Protein AF-A0A218NLV5-F1 (afdb_monomer)

Secondary structure (DSSP, 8-state):
------------------GGGS-HHHHHHHHHHTTS-BS-HHHHHHHHHHHH---HHHHHHHHHHHHHTTSEE-PPTTS----BEE-HHHHHHHHHTTTTHHHHHHHHHHHHHHHHTT---

Organism: NCBI:txid1920749

Foldseek 3Di:
DDDDDDDDDPPPPPVQPALVNDDLVLSLLLLVLVVDWFQALVVVLVVCCVQQVDDSVVSVVSLVVCVVVVQWDADDVPGDGDTIHGDPSSVSSNVNCVVCNVVSSCVRNVVVVVVVVPPPD

pLDDT: mean 80.63, std 17.23, range [40.34, 95.25]

Structur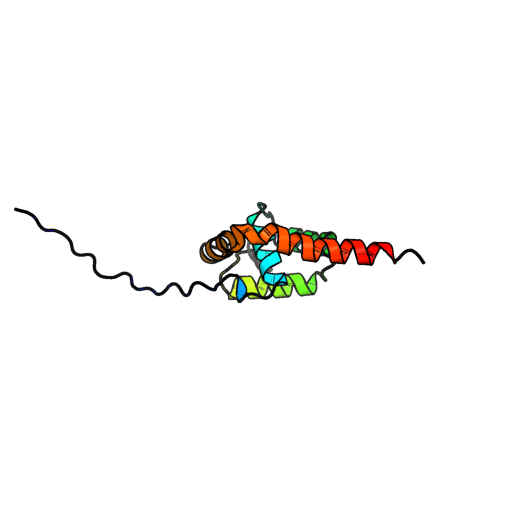e (mmCIF, N/CA/C/O backbone):
data_AF-A0A218NLV5-F1
#
_entry.id   AF-A0A218NLV5-F1
#
loop_
_atom_site.group_PDB
_atom_site.id
_atom_site.type_symbol
_atom_site.label_atom_id
_atom_site.label_alt_id
_atom_site.label_comp_id
_atom_site.label_asym_id
_atom_site.label_entity_id
_atom_site.label_seq_id
_atom_site.pdbx_PDB_ins_code
_atom_site.Cartn_x
_atom_site.Cartn_y
_atom_site.Cartn_z
_atom_site.occupancy
_atom_site.B_iso_or_equiv
_atom_site.auth_seq_id
_atom_site.auth_comp_id
_atom_site.auth_asym_id
_atom_site.auth_atom_id
_atom_site.pdbx_PDB_model_num
ATOM 1 N N . MET A 1 1 ? -52.202 -15.551 -14.226 1.00 40.34 1 MET A N 1
ATOM 2 C CA . MET A 1 1 ? -50.907 -15.944 -14.829 1.00 40.34 1 MET A CA 1
ATOM 3 C C . MET A 1 1 ? -49.945 -14.760 -14.723 1.00 40.34 1 MET A C 1
ATOM 5 O O . MET A 1 1 ? -50.304 -13.689 -15.176 1.00 40.34 1 MET A O 1
ATOM 9 N N . ARG A 1 2 ? -48.807 -14.970 -14.041 1.00 46.50 2 ARG A N 1
ATOM 10 C CA . ARG A 1 2 ? -47.539 -14.200 -13.949 1.00 46.50 2 ARG A CA 1
ATOM 11 C C . ARG A 1 2 ? -47.449 -12.745 -14.463 1.00 46.50 2 ARG A C 1
ATOM 13 O O . ARG A 1 2 ? -47.582 -12.518 -15.659 1.00 46.50 2 ARG A O 1
ATOM 20 N N . ARG A 1 3 ? -46.978 -11.855 -13.570 1.00 42.06 3 ARG A N 1
ATOM 21 C CA . ARG A 1 3 ? -45.678 -11.110 -13.577 1.00 42.06 3 ARG A CA 1
ATOM 22 C C . ARG A 1 3 ? -45.694 -10.151 -12.356 1.00 42.06 3 ARG A C 1
ATOM 24 O O . ARG A 1 3 ? -46.531 -9.266 -12.336 1.00 42.06 3 ARG A O 1
ATOM 31 N N . MET A 1 4 ? -45.010 -10.354 -11.214 1.00 50.03 4 MET A N 1
ATOM 32 C CA . MET A 1 4 ? -43.551 -10.258 -10.946 1.00 50.03 4 MET A CA 1
ATOM 33 C C . MET A 1 4 ? -42.777 -9.655 -12.129 1.00 50.03 4 MET A C 1
ATOM 35 O O . MET A 1 4 ? -42.821 -10.216 -13.215 1.00 50.03 4 MET A O 1
ATOM 39 N N . VAL A 1 5 ? -42.094 -8.513 -12.015 1.00 44.19 5 VAL A N 1
ATOM 40 C CA . VAL A 1 5 ? -41.059 -8.191 -11.022 1.00 44.19 5 VAL A CA 1
ATOM 41 C C . VAL A 1 5 ? -40.999 -6.667 -10.819 1.00 44.19 5 VAL A C 1
ATOM 43 O O . VAL A 1 5 ? -40.980 -5.920 -11.793 1.00 44.19 5 VAL A O 1
ATOM 46 N N . SER A 1 6 ? -40.948 -6.223 -9.563 1.00 54.84 6 SER A N 1
ATOM 47 C CA . SER A 1 6 ? -40.449 -4.900 -9.175 1.00 54.84 6 SER A CA 1
ATOM 48 C C . SER A 1 6 ? -38.935 -5.017 -9.017 1.00 54.84 6 SER A C 1
ATOM 50 O O . SER A 1 6 ? -38.488 -5.802 -8.181 1.00 54.84 6 SER A O 1
ATOM 52 N N . SER A 1 7 ? -38.155 -4.329 -9.851 1.00 50.53 7 SER A N 1
ATOM 53 C CA . SER A 1 7 ? -36.706 -4.121 -9.682 1.00 50.53 7 SER A CA 1
ATOM 54 C C . SER A 1 7 ? -36.238 -3.041 -10.665 1.00 50.53 7 SER A C 1
ATOM 56 O O . SER A 1 7 ? -35.702 -3.334 -11.726 1.00 50.53 7 SER A O 1
ATOM 58 N N . LEU A 1 8 ? -36.512 -1.791 -10.307 1.00 48.00 8 LEU A N 1
ATOM 59 C CA . LEU A 1 8 ? -36.014 -0.543 -10.894 1.00 48.00 8 LEU A CA 1
ATOM 60 C C . LEU A 1 8 ? -35.633 0.312 -9.669 1.00 48.00 8 LEU A C 1
ATOM 62 O O . LEU A 1 8 ? -36.464 0.440 -8.776 1.00 48.00 8 LEU A O 1
ATOM 66 N N . GLU A 1 9 ? -34.453 0.878 -9.453 1.00 47.06 9 GLU A N 1
ATOM 67 C CA . GLU A 1 9 ? -33.160 0.880 -10.130 1.00 47.06 9 GLU A CA 1
ATOM 68 C C . GLU A 1 9 ? -32.121 1.106 -9.023 1.00 47.06 9 GLU A C 1
ATOM 70 O O . GLU A 1 9 ? -32.295 1.981 -8.173 1.00 47.06 9 GLU A O 1
ATOM 75 N N . PHE A 1 10 ? -31.050 0.314 -8.994 1.00 43.41 10 PHE A N 1
ATOM 76 C CA . PHE A 1 10 ? -29.890 0.591 -8.143 1.00 43.41 10 PHE A CA 1
ATOM 77 C C . PHE A 1 10 ? -28.856 1.380 -8.955 1.00 43.41 10 PHE A C 1
ATOM 79 O O . PHE A 1 10 ? -27.722 0.943 -9.122 1.00 43.41 10 PHE A O 1
ATOM 86 N N . ASP A 1 11 ? -29.235 2.565 -9.436 1.00 43.47 11 ASP A N 1
ATOM 87 C CA . ASP A 1 11 ? -28.279 3.551 -9.948 1.00 43.47 11 ASP A CA 1
ATOM 88 C C . ASP A 1 11 ? -27.655 4.308 -8.772 1.00 43.47 11 ASP A C 1
ATOM 90 O O . ASP A 1 11 ? -27.923 5.475 -8.491 1.00 43.47 11 ASP A O 1
ATOM 94 N N . LYS A 1 12 ? -26.791 3.607 -8.036 1.00 47.91 12 LYS A N 1
ATOM 95 C CA . LYS A 1 12 ? -25.672 4.284 -7.390 1.00 47.91 12 LYS A CA 1
ATOM 96 C C . LYS A 1 12 ? -24.522 4.177 -8.366 1.00 47.91 12 LYS A C 1
ATOM 98 O O . LYS A 1 12 ? -23.899 3.121 -8.449 1.00 47.91 12 LYS A O 1
ATOM 103 N N . GLU A 1 13 ? -24.243 5.270 -9.072 1.00 43.28 13 GLU A N 1
ATOM 104 C CA . GLU A 1 13 ? -22.940 5.506 -9.686 1.00 43.28 13 GLU A CA 1
ATOM 105 C C . GLU A 1 13 ? -21.868 5.246 -8.623 1.00 43.28 13 GLU A C 1
ATOM 107 O O . GLU A 1 13 ? -21.525 6.096 -7.797 1.00 43.28 13 GLU A O 1
ATOM 112 N N . VAL A 1 14 ? -21.343 4.023 -8.607 1.00 50.78 14 VAL A N 1
ATOM 113 C CA . VAL A 1 14 ? -20.075 3.736 -7.966 1.00 50.78 14 VAL A CA 1
ATOM 114 C C . VAL A 1 14 ? -19.091 4.519 -8.809 1.00 50.78 14 VAL A C 1
ATOM 116 O O . VAL A 1 14 ? -18.758 4.106 -9.914 1.00 50.78 14 VAL A O 1
ATOM 119 N N . LEU A 1 15 ? -18.686 5.694 -8.329 1.00 49.34 15 LEU A N 1
ATOM 120 C CA . LEU A 1 15 ? -17.569 6.443 -8.888 1.00 49.34 15 LEU A CA 1
ATOM 121 C C . LEU A 1 15 ? -16.344 5.526 -8.840 1.00 49.34 15 LEU A C 1
ATOM 123 O O . LEU A 1 15 ? -15.612 5.479 -7.846 1.00 49.34 15 LEU A O 1
ATOM 127 N N . VAL A 1 16 ? -16.162 4.748 -9.907 1.00 55.62 16 VAL A N 1
ATOM 128 C CA . VAL A 1 16 ? -15.012 3.881 -10.109 1.00 55.62 16 VAL A CA 1
ATOM 129 C C . VAL A 1 16 ? -13.838 4.826 -10.272 1.00 55.62 16 VAL A C 1
ATOM 131 O O . VAL A 1 16 ? -13.642 5.450 -11.317 1.00 55.62 16 VAL A O 1
ATOM 134 N N . VAL A 1 17 ? -13.077 4.995 -9.194 1.00 61.62 17 VAL A N 1
ATOM 135 C CA . VAL A 1 17 ? -11.783 5.664 -9.264 1.00 61.62 17 VAL A CA 1
ATOM 136 C C . VAL A 1 17 ? -10.948 4.823 -10.216 1.00 61.62 17 VAL A C 1
ATOM 138 O O . VAL A 1 17 ? -10.561 3.705 -9.885 1.00 61.62 17 VAL A O 1
ATOM 141 N N . GLN A 1 18 ? -10.741 5.333 -11.430 1.00 71.25 18 GLN A N 1
ATOM 142 C CA . GLN A 1 18 ? -9.951 4.621 -12.420 1.00 71.25 18 GLN A CA 1
ATOM 143 C C . GLN A 1 18 ? -8.518 4.452 -11.893 1.00 71.25 18 GLN A C 1
ATOM 145 O O . GLN A 1 18 ? -7.963 5.427 -11.371 1.00 71.25 18 GLN A O 1
ATOM 150 N N . PRO A 1 19 ? -7.906 3.263 -12.040 1.00 69.38 19 PRO A N 1
ATOM 151 C CA . PRO A 1 19 ? -6.568 2.980 -11.517 1.00 69.38 19 PRO A CA 1
ATOM 152 C C . PRO A 1 19 ? -5.515 4.015 -11.951 1.00 69.38 19 PRO A C 1
ATOM 154 O O . PRO A 1 19 ? -4.695 4.450 -11.144 1.00 69.38 19 PRO A O 1
ATOM 157 N N . SER A 1 20 ? -5.625 4.506 -13.189 1.00 69.62 20 SER A N 1
ATOM 158 C CA . SER A 1 20 ? -4.744 5.509 -13.805 1.00 69.62 20 SER A CA 1
ATOM 159 C C . SER A 1 20 ? -4.790 6.905 -13.171 1.00 69.62 20 SER A C 1
ATOM 161 O O . SER A 1 20 ? -3.908 7.718 -13.433 1.00 69.62 20 SER A O 1
ATOM 163 N N . LYS A 1 21 ? -5.795 7.213 -12.337 1.00 83.44 21 LYS A N 1
ATOM 164 C CA . LYS A 1 21 ? -5.921 8.521 -11.664 1.00 83.44 21 LYS A CA 1
ATOM 165 C C . LYS A 1 21 ? -5.180 8.598 -10.329 1.00 83.44 21 LYS A C 1
ATOM 167 O O . LYS A 1 21 ? -5.095 9.679 -9.746 1.00 83.44 21 LYS A O 1
ATOM 172 N N . LEU A 1 22 ? -4.682 7.477 -9.811 1.00 86.31 22 LEU A N 1
ATOM 173 C CA . LEU A 1 22 ? -3.867 7.473 -8.600 1.00 86.31 22 LEU A CA 1
ATOM 174 C C . LEU A 1 22 ? -2.408 7.810 -8.945 1.00 86.31 22 LEU A C 1
ATOM 176 O O . LEU A 1 22 ? -1.930 7.394 -9.998 1.00 86.31 22 LEU A O 1
ATOM 180 N N . PRO A 1 23 ? -1.669 8.524 -8.080 1.00 91.62 23 PRO A N 1
ATOM 181 C CA . PRO A 1 23 ? -0.220 8.651 -8.213 1.00 91.62 23 PRO A CA 1
ATOM 182 C C . PRO A 1 23 ? 0.450 7.275 -8.276 1.00 91.62 23 PRO A C 1
ATOM 184 O O . PRO A 1 23 ? 0.056 6.377 -7.539 1.00 91.62 23 PRO A O 1
ATOM 187 N N . GLU A 1 24 ? 1.492 7.110 -9.091 1.00 90.75 24 GLU A N 1
ATOM 188 C CA . GLU A 1 24 ? 2.128 5.798 -9.320 1.00 90.75 24 GLU A CA 1
ATOM 189 C C . GLU A 1 24 ? 2.573 5.095 -8.029 1.00 90.75 24 GLU A C 1
ATOM 191 O O . GLU A 1 24 ? 2.427 3.886 -7.896 1.00 90.75 24 GLU A O 1
ATOM 196 N N . LYS A 1 25 ? 3.051 5.857 -7.042 1.00 91.75 25 LYS A N 1
ATOM 197 C CA . LYS A 1 25 ? 3.430 5.328 -5.727 1.00 91.75 25 LYS A CA 1
ATOM 198 C C . LYS A 1 25 ? 2.228 4.798 -4.936 1.00 91.75 25 LYS A C 1
ATOM 200 O O . LYS A 1 25 ? 2.323 3.770 -4.283 1.00 91.75 25 LYS A O 1
ATOM 205 N N . GLU A 1 26 ? 1.073 5.457 -5.034 1.00 93.50 26 GLU A N 1
ATOM 206 C CA . GLU A 1 26 ? -0.175 4.955 -4.444 1.00 93.50 26 GLU A CA 1
ATOM 207 C C . GLU A 1 26 ? -0.683 3.707 -5.182 1.00 93.50 26 GLU A C 1
ATOM 209 O O . GLU A 1 26 ? -1.222 2.803 -4.546 1.00 93.50 26 GLU A O 1
ATOM 214 N N . GLN A 1 27 ? -0.496 3.641 -6.507 1.00 93.69 27 GLN A N 1
ATOM 215 C CA . GLN A 1 27 ? -0.808 2.442 -7.291 1.00 93.69 27 GLN A CA 1
ATOM 216 C C . GLN A 1 27 ? 0.050 1.261 -6.829 1.00 93.69 27 GLN A C 1
ATOM 218 O O . GLN A 1 27 ? -0.504 0.209 -6.518 1.00 93.69 27 GLN A O 1
ATOM 223 N N . LEU A 1 28 ? 1.370 1.456 -6.714 1.00 94.06 28 LEU A N 1
ATOM 224 C CA . LEU A 1 28 ? 2.302 0.455 -6.187 1.00 94.06 28 LEU A CA 1
ATOM 225 C C . LEU A 1 28 ? 1.854 -0.034 -4.806 1.00 94.06 28 LEU A C 1
ATOM 227 O O . LEU A 1 28 ? 1.705 -1.233 -4.608 1.00 94.06 28 LEU A O 1
ATOM 231 N N . THR A 1 29 ? 1.541 0.881 -3.885 1.00 94.50 29 THR A N 1
ATOM 232 C CA . THR A 1 29 ? 1.060 0.525 -2.544 1.00 94.50 29 THR A CA 1
ATOM 233 C C . THR A 1 29 ? -0.187 -0.365 -2.579 1.00 94.50 29 THR A C 1
ATOM 235 O O . THR A 1 29 ? -0.252 -1.352 -1.855 1.00 94.50 29 THR A O 1
ATOM 238 N N . ILE A 1 30 ? -1.180 -0.055 -3.421 1.00 94.69 30 ILE A N 1
ATOM 239 C CA . ILE A 1 30 ? -2.384 -0.894 -3.565 1.00 94.69 30 ILE A CA 1
ATOM 240 C C . ILE A 1 30 ? -2.041 -2.262 -4.159 1.00 94.69 30 ILE A C 1
ATOM 242 O O . ILE A 1 30 ? -2.640 -3.262 -3.764 1.00 94.69 30 ILE A O 1
ATOM 246 N N . ILE A 1 31 ? -1.119 -2.301 -5.123 1.00 94.12 31 ILE A N 1
ATOM 247 C CA . ILE A 1 31 ? -0.674 -3.541 -5.755 1.00 94.12 31 ILE A CA 1
ATOM 248 C C . ILE A 1 31 ? -0.026 -4.452 -4.715 1.00 94.12 31 ILE A C 1
ATOM 250 O O . ILE A 1 31 ? -0.457 -5.594 -4.603 1.00 94.12 31 ILE A O 1
ATOM 254 N N . GLU A 1 32 ? 0.912 -3.939 -3.920 1.00 94.19 32 GLU A N 1
ATOM 255 C CA . GLU A 1 32 ? 1.611 -4.718 -2.892 1.00 94.19 32 GLU A CA 1
ATOM 256 C C . GLU A 1 32 ? 0.661 -5.256 -1.816 1.00 94.19 32 GLU A C 1
ATOM 258 O O . GLU A 1 32 ? 0.680 -6.443 -1.509 1.00 94.19 32 GLU A O 1
ATOM 263 N N . ILE A 1 33 ? -0.268 -4.428 -1.319 1.00 94.25 33 ILE A N 1
ATOM 264 C CA . ILE A 1 33 ? -1.288 -4.884 -0.352 1.00 94.25 33 ILE A CA 1
ATOM 265 C C . ILE A 1 33 ? -2.212 -5.946 -0.964 1.00 94.25 33 ILE A C 1
ATOM 267 O O . ILE A 1 33 ? -2.769 -6.776 -0.257 1.00 94.25 33 ILE A O 1
ATOM 271 N N . GLY A 1 34 ? -2.433 -5.913 -2.277 1.00 91.81 34 GLY A N 1
ATOM 272 C CA . GLY A 1 34 ? -3.262 -6.902 -2.962 1.00 91.81 34 GLY A CA 1
ATOM 273 C C . GLY A 1 34 ? -2.533 -8.197 -3.329 1.00 91.81 34 GLY A C 1
ATOM 274 O O . GLY A 1 34 ? -3.182 -9.105 -3.859 1.00 91.81 34 GLY A O 1
ATOM 275 N N . LEU A 1 35 ? -1.214 -8.275 -3.139 1.00 89.88 35 LEU A N 1
ATOM 276 C CA . LEU A 1 35 ? -0.407 -9.461 -3.445 1.00 89.88 35 LEU A CA 1
ATOM 277 C C . LEU A 1 3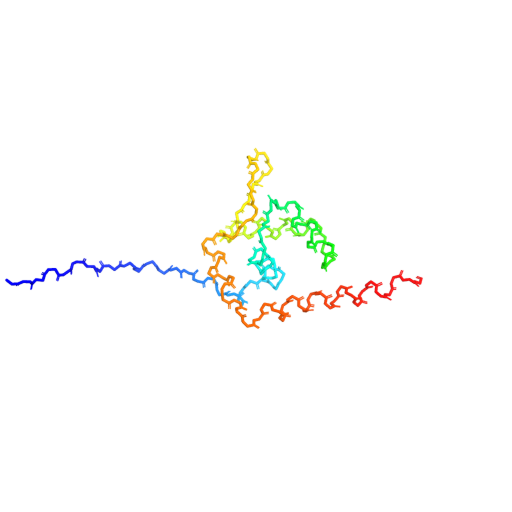5 ? -0.192 -10.361 -2.229 1.00 89.88 35 LEU A C 1
ATOM 279 O O . LEU A 1 35 ? -0.074 -11.570 -2.417 1.00 89.88 35 LEU A O 1
ATOM 283 N N . ASP A 1 36 ? -0.183 -9.794 -1.025 1.00 85.12 36 ASP A N 1
ATOM 284 C CA . ASP A 1 36 ? 0.113 -10.518 0.209 1.00 85.12 36 ASP A CA 1
ATOM 285 C C . ASP A 1 36 ? -0.875 -10.169 1.331 1.00 85.12 36 ASP A C 1
ATOM 287 O O . ASP A 1 36 ? -1.511 -9.111 1.312 1.00 85.12 36 ASP A O 1
ATOM 291 N N . ASP A 1 37 ? -1.007 -11.059 2.312 1.00 83.62 37 ASP A N 1
ATOM 292 C CA . ASP A 1 37 ? -1.744 -10.767 3.540 1.00 83.62 37 ASP A CA 1
ATOM 293 C C . ASP A 1 37 ? -0.814 -10.064 4.533 1.00 83.62 37 ASP A C 1
ATOM 295 O O . ASP A 1 37 ? 0.284 -10.531 4.831 1.00 83.62 37 ASP A O 1
ATOM 299 N N . ILE A 1 38 ? -1.234 -8.902 5.032 1.00 89.06 38 ILE A N 1
ATOM 300 C CA . ILE A 1 38 ? -0.354 -8.014 5.791 1.00 89.06 38 ILE A CA 1
ATOM 301 C C . ILE A 1 38 ? -0.832 -7.891 7.233 1.00 89.06 38 ILE A C 1
ATOM 303 O O . ILE A 1 38 ? -1.786 -7.171 7.549 1.00 89.06 38 ILE A O 1
ATOM 307 N N . ASP A 1 39 ? -0.045 -8.468 8.137 1.00 86.19 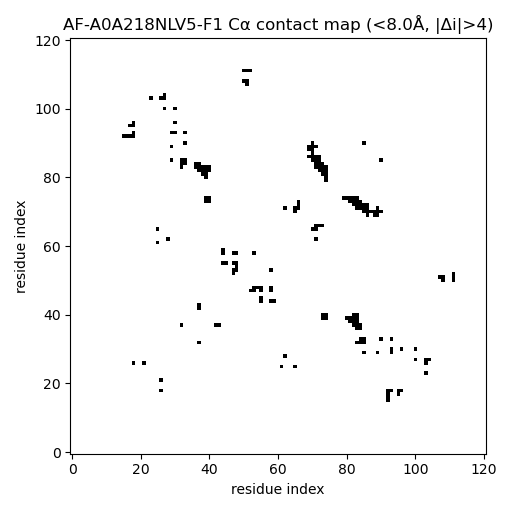39 ASP A N 1
ATOM 308 C CA . ASP A 1 39 ? -0.313 -8.476 9.577 1.00 86.19 39 ASP A CA 1
ATOM 309 C C . ASP A 1 39 ? -0.455 -7.075 10.191 1.00 86.19 39 ASP A C 1
ATOM 311 O O . ASP A 1 39 ? -1.242 -6.861 11.118 1.00 86.19 39 ASP A O 1
ATOM 315 N N . SER A 1 40 ? 0.313 -6.092 9.705 1.00 90.19 40 SER A N 1
ATOM 316 C CA . SER A 1 40 ? 0.274 -4.727 10.232 1.00 90.19 40 SER A CA 1
ATOM 317 C C . SER A 1 40 ? 0.709 -3.665 9.222 1.00 90.19 40 SER A C 1
ATOM 319 O O . SER A 1 40 ? 1.590 -3.875 8.393 1.00 90.19 40 SER A O 1
ATOM 321 N N . ALA A 1 41 ? 0.171 -2.452 9.358 1.00 92.12 41 ALA A N 1
ATOM 322 C CA . ALA A 1 41 ? 0.630 -1.320 8.552 1.00 92.12 41 ALA A CA 1
ATOM 323 C C . ALA A 1 41 ? 2.108 -0.968 8.810 1.00 92.12 41 ALA A C 1
ATOM 325 O O . ALA A 1 41 ? 2.806 -0.526 7.905 1.00 92.12 41 ALA A O 1
ATOM 326 N N . SER A 1 42 ? 2.607 -1.182 10.031 1.00 91.81 42 SER A N 1
ATOM 327 C CA . SER A 1 42 ? 4.009 -0.931 10.379 1.00 91.81 42 SER A CA 1
ATOM 328 C C . SER A 1 42 ? 4.986 -1.871 9.680 1.00 91.81 42 SER A C 1
ATOM 330 O O . SER A 1 42 ? 6.018 -1.402 9.203 1.00 91.81 42 SER A O 1
ATOM 332 N N . SER A 1 43 ? 4.676 -3.171 9.611 1.00 91.75 43 SER A N 1
ATOM 333 C CA . SER A 1 43 ? 5.520 -4.141 8.903 1.00 91.75 43 SER A CA 1
ATOM 334 C C . SER A 1 43 ? 5.549 -3.826 7.413 1.00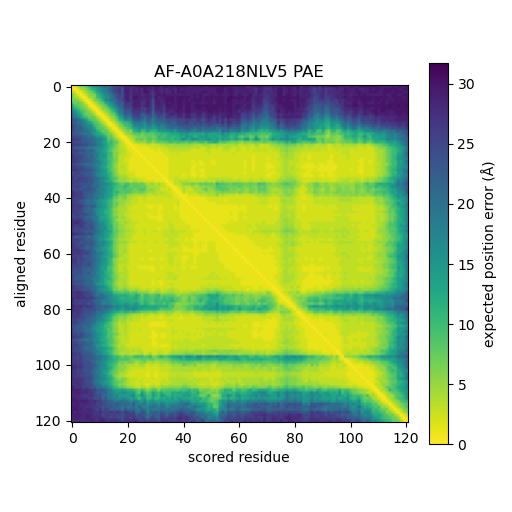 91.75 43 SER A C 1
ATOM 336 O O . SER A 1 43 ? 6.623 -3.758 6.826 1.00 91.75 43 SER A O 1
ATOM 338 N N . PHE A 1 44 ? 4.397 -3.489 6.836 1.00 94.56 44 PHE A N 1
ATOM 339 C CA . PHE A 1 44 ? 4.308 -3.076 5.440 1.00 94.56 44 PHE A CA 1
ATOM 340 C C . PHE A 1 44 ? 5.079 -1.792 5.114 1.00 94.56 44 PHE A C 1
ATOM 342 O O . PHE A 1 44 ? 5.755 -1.715 4.094 1.00 94.56 44 PHE A O 1
ATOM 349 N N . VAL A 1 45 ? 5.029 -0.781 5.985 1.00 94.50 45 VAL A N 1
ATOM 350 C CA . VAL A 1 45 ? 5.826 0.442 5.794 1.00 94.50 45 VAL A CA 1
ATOM 351 C C . VAL A 1 45 ? 7.325 0.144 5.830 1.00 94.50 45 VAL A C 1
ATOM 353 O O . VAL A 1 45 ? 8.073 0.741 5.059 1.00 94.50 45 VAL A O 1
ATOM 356 N N . SER A 1 46 ? 7.776 -0.756 6.709 1.00 93.69 46 SER A N 1
ATOM 357 C CA . SER A 1 46 ? 9.179 -1.189 6.714 1.00 93.69 46 SER A CA 1
ATOM 358 C C . SER A 1 46 ? 9.533 -1.929 5.428 1.00 93.69 46 SER A C 1
ATOM 360 O O . SER A 1 46 ? 10.509 -1.551 4.794 1.00 93.69 46 SER A O 1
ATOM 362 N N . TYR A 1 47 ? 8.687 -2.862 4.988 1.00 93.25 47 TYR A N 1
ATOM 363 C CA . TYR A 1 47 ? 8.848 -3.571 3.718 1.00 93.25 47 TYR A CA 1
ATOM 364 C C . TYR A 1 47 ? 9.006 -2.609 2.532 1.00 93.25 47 TYR A C 1
ATOM 366 O O . TYR A 1 47 ? 9.993 -2.689 1.810 1.00 93.25 47 TYR A O 1
ATOM 374 N N . LEU A 1 48 ? 8.099 -1.640 2.360 1.00 93.25 48 LEU A N 1
ATOM 375 C CA . LEU A 1 48 ? 8.200 -0.686 1.248 1.00 93.25 48 LEU A CA 1
ATOM 376 C C . LEU A 1 48 ? 9.444 0.203 1.343 1.00 93.25 48 LEU A C 1
ATOM 378 O O . LEU A 1 48 ? 10.003 0.604 0.325 1.00 93.25 48 LEU A O 1
ATOM 382 N N . SER A 1 49 ? 9.865 0.536 2.561 1.00 92.69 49 SER A N 1
ATOM 383 C CA . SER A 1 49 ? 11.079 1.316 2.787 1.00 92.69 49 SER A CA 1
ATOM 384 C C . SER A 1 49 ? 12.338 0.539 2.419 1.00 92.69 49 SER A C 1
ATOM 386 O O . SER A 1 49 ? 13.268 1.144 1.903 1.00 92.69 49 SER A O 1
ATOM 388 N N . GLU A 1 50 ? 12.372 -0.761 2.700 1.00 90.69 50 GLU A N 1
ATOM 389 C CA . GLU A 1 50 ? 13.522 -1.633 2.447 1.00 90.69 50 GLU A CA 1
ATOM 390 C C . GLU A 1 50 ? 13.582 -2.076 0.982 1.00 90.69 50 GLU A C 1
ATOM 392 O O . GLU A 1 50 ? 14.649 -2.060 0.383 1.00 90.69 50 GLU A O 1
ATOM 397 N N . MET A 1 51 ? 12.439 -2.409 0.379 1.00 88.88 51 MET A N 1
ATOM 398 C CA . MET A 1 51 ? 12.383 -2.908 -0.998 1.00 88.88 51 MET A CA 1
ATOM 399 C C . MET A 1 51 ? 12.461 -1.815 -2.062 1.00 88.88 51 MET A C 1
ATOM 401 O O . MET A 1 51 ? 12.929 -2.071 -3.168 1.00 88.88 51 MET A O 1
ATOM 405 N N . TYR A 1 52 ? 11.953 -0.619 -1.758 1.00 90.56 52 TYR A N 1
ATOM 406 C CA . TYR A 1 52 ? 11.810 0.464 -2.735 1.00 90.56 52 TYR A CA 1
ATOM 407 C C . TYR A 1 52 ? 12.512 1.762 -2.316 1.00 90.56 52 TYR A C 1
ATOM 409 O O . TYR A 1 52 ? 12.347 2.784 -2.983 1.00 90.56 52 TYR A O 1
ATOM 417 N N . GLY A 1 53 ? 13.239 1.766 -1.194 1.00 90.06 53 GLY A N 1
ATOM 418 C CA . GLY A 1 53 ? 13.981 2.937 -0.709 1.00 90.06 53 GLY A CA 1
ATOM 419 C C . GLY A 1 53 ? 13.113 4.099 -0.220 1.00 90.06 53 GLY A C 1
ATOM 420 O O . GLY A 1 53 ? 13.604 5.210 -0.011 1.00 90.06 53 GLY A O 1
ATOM 421 N N . PHE A 1 54 ? 11.803 3.904 -0.048 1.00 92.38 54 PHE A N 1
ATOM 422 C CA . PHE A 1 54 ? 10.928 5.012 0.316 1.00 92.38 54 PHE A CA 1
ATOM 423 C C . PHE A 1 54 ? 11.066 5.414 1.787 1.00 92.38 54 PHE A C 1
ATOM 425 O O . PHE A 1 54 ? 10.987 4.564 2.673 1.00 92.38 54 PHE A O 1
ATOM 432 N N . PRO A 1 55 ? 11.115 6.720 2.107 1.00 94.44 55 PRO A N 1
ATOM 433 C CA . PRO A 1 55 ? 11.083 7.160 3.495 1.00 94.44 55 PRO A CA 1
ATOM 434 C C . PRO A 1 55 ? 9.808 6.685 4.207 1.00 94.44 55 PRO A C 1
ATOM 436 O O . PRO A 1 55 ? 8.691 6.964 3.754 1.00 94.44 55 PRO A O 1
ATOM 439 N N . LYS A 1 56 ? 9.955 6.043 5.375 1.00 94.25 56 LYS A N 1
ATOM 440 C CA . LYS A 1 56 ? 8.824 5.515 6.169 1.00 94.25 56 LYS A CA 1
ATOM 441 C C . LYS A 1 56 ? 7.743 6.564 6.449 1.00 94.25 56 LYS A C 1
ATOM 443 O O . LYS A 1 56 ? 6.554 6.262 6.407 1.00 94.25 56 LYS A O 1
ATOM 448 N N . SER A 1 57 ? 8.134 7.814 6.705 1.00 94.69 57 SER A N 1
ATOM 449 C CA . SER A 1 57 ? 7.202 8.933 6.914 1.00 94.69 57 SER A CA 1
ATOM 450 C C . SER A 1 57 ? 6.332 9.218 5.684 1.00 94.69 57 SER A C 1
ATOM 452 O O . SER A 1 57 ? 5.139 9.486 5.827 1.00 94.69 57 SER A O 1
ATOM 454 N N . SER A 1 58 ? 6.903 9.101 4.483 1.00 93.50 58 SER A N 1
ATOM 455 C CA . SER A 1 58 ? 6.185 9.242 3.215 1.00 93.50 58 SER A CA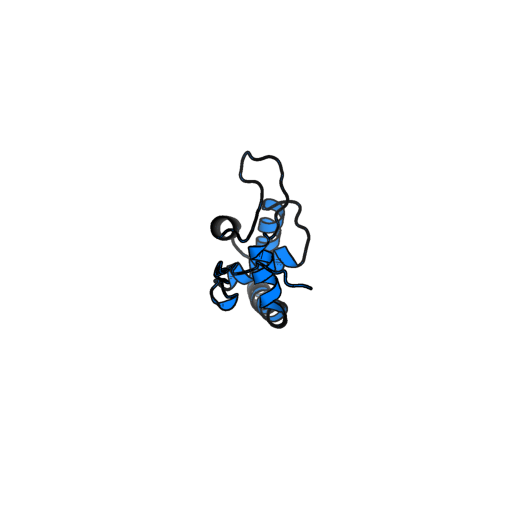 1
ATOM 456 C C . SER A 1 58 ? 5.181 8.103 3.018 1.00 93.50 58 SER A C 1
ATOM 458 O O . SER A 1 58 ? 4.033 8.352 2.663 1.00 93.50 58 SER A O 1
ATOM 460 N N . MET A 1 59 ? 5.570 6.867 3.341 1.00 94.81 59 MET A N 1
ATOM 461 C CA . MET A 1 59 ? 4.686 5.695 3.245 1.00 94.81 59 MET A CA 1
ATOM 462 C C . MET A 1 59 ? 3.507 5.774 4.212 1.00 94.81 59 MET A C 1
ATOM 464 O O . MET A 1 59 ? 2.369 5.488 3.840 1.00 94.81 59 MET A O 1
ATOM 468 N N . TRP A 1 60 ? 3.740 6.257 5.434 1.00 94.69 60 TRP A N 1
ATOM 469 C CA . TRP A 1 60 ? 2.654 6.536 6.372 1.00 94.69 60 TRP A CA 1
ATOM 470 C C . TRP A 1 60 ? 1.680 7.593 5.855 1.00 94.69 60 TRP A C 1
ATOM 472 O O . TRP A 1 60 ? 0.472 7.465 6.070 1.00 94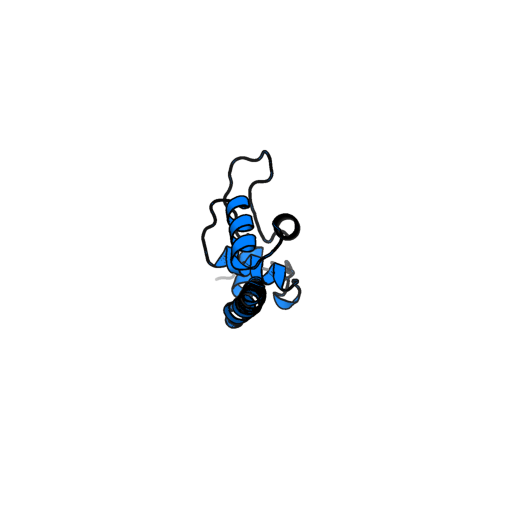.69 60 TRP A O 1
ATOM 482 N N . TYR A 1 61 ? 2.185 8.635 5.194 1.00 93.81 61 TYR A N 1
ATOM 483 C CA . TYR A 1 61 ? 1.344 9.668 4.596 1.00 93.81 61 TYR A CA 1
ATOM 484 C C . TYR A 1 61 ? 0.465 9.098 3.476 1.00 93.81 61 TYR A C 1
ATOM 486 O O . TYR A 1 61 ? -0.747 9.329 3.470 1.00 93.81 61 TYR A O 1
ATOM 494 N N . ASP A 1 62 ? 1.038 8.286 2.586 1.00 92.88 62 ASP A N 1
ATOM 495 C CA . ASP A 1 62 ? 0.285 7.658 1.498 1.00 92.88 62 ASP A CA 1
ATOM 496 C C . ASP A 1 62 ? -0.767 6.673 2.018 1.00 92.88 62 ASP A C 1
ATOM 498 O O . ASP A 1 62 ? -1.918 6.725 1.586 1.00 92.88 62 ASP A O 1
ATOM 502 N N . LEU A 1 63 ? -0.427 5.831 3.002 1.00 94.19 63 LEU A N 1
ATOM 503 C CA . LEU A 1 63 ? -1.389 4.914 3.625 1.00 94.19 63 LEU A CA 1
ATOM 504 C C . LEU A 1 63 ? -2.566 5.652 4.266 1.00 94.19 63 LEU A C 1
ATOM 506 O O . LEU A 1 63 ? -3.712 5.222 4.123 1.00 94.19 63 LEU A O 1
ATOM 510 N N . ARG A 1 64 ? -2.314 6.775 4.950 1.00 93.44 64 ARG A N 1
ATOM 511 C CA . ARG A 1 64 ? -3.389 7.604 5.517 1.00 93.44 64 ARG A CA 1
ATOM 512 C C . ARG A 1 64 ? -4.289 8.168 4.424 1.00 93.44 64 ARG A C 1
ATOM 514 O O . ARG A 1 64 ? -5.503 8.025 4.531 1.00 93.44 64 ARG A O 1
ATOM 521 N N . ARG A 1 65 ? -3.719 8.701 3.340 1.00 93.06 65 ARG A N 1
ATOM 522 C CA . ARG A 1 65 ? -4.500 9.197 2.192 1.00 93.06 65 ARG A CA 1
ATOM 523 C C . ARG A 1 65 ? -5.312 8.093 1.522 1.00 93.06 65 ARG A C 1
ATOM 525 O O . ARG A 1 65 ? -6.460 8.318 1.148 1.00 93.06 65 ARG A O 1
ATOM 532 N N . LEU A 1 66 ? -4.757 6.892 1.377 1.00 94.75 66 LEU A N 1
ATOM 533 C CA . LEU A 1 66 ? -5.485 5.739 0.844 1.00 94.75 66 LEU A CA 1
ATOM 534 C C . LEU A 1 66 ? -6.635 5.313 1.769 1.00 94.75 66 LEU A C 1
ATOM 536 O O . LEU A 1 66 ? -7.713 4.967 1.277 1.00 94.75 66 LEU A O 1
ATOM 540 N N . LYS A 1 67 ? -6.442 5.383 3.092 1.00 93.75 67 LYS A N 1
ATOM 541 C CA . LYS A 1 67 ? -7.497 5.120 4.083 1.00 93.75 67 LYS A CA 1
ATOM 542 C C . LYS A 1 67 ? -8.602 6.177 4.015 1.00 93.75 67 LYS A C 1
ATOM 544 O O . LYS A 1 67 ? -9.772 5.816 3.962 1.00 93.75 67 LYS A O 1
ATOM 549 N N . GLU A 1 68 ? -8.251 7.458 3.911 1.00 93.56 68 GLU A N 1
ATOM 550 C CA . GLU A 1 68 ? -9.201 8.571 3.720 1.00 93.56 68 GLU A CA 1
ATOM 551 C C . GLU A 1 68 ? -10.011 8.438 2.420 1.00 93.56 68 GLU A C 1
ATOM 553 O O . GLU A 1 68 ? -11.204 8.730 2.391 1.00 93.56 68 GLU A O 1
ATOM 558 N N . LYS A 1 69 ? -9.397 7.922 1.347 1.00 92.81 69 LYS A N 1
ATOM 559 C CA . LYS A 1 69 ? -10.085 7.597 0.080 1.00 92.81 69 LYS A CA 1
ATOM 560 C C . LYS A 1 69 ? -10.978 6.348 0.167 1.00 92.81 69 LYS A C 1
ATOM 562 O O . LYS A 1 69 ? -11.671 6.024 -0.811 1.00 92.81 69 LYS A O 1
ATOM 567 N N . GLY A 1 70 ? -10.944 5.643 1.299 1.00 94.94 70 GLY A N 1
ATOM 568 C CA . GLY A 1 70 ? -11.671 4.404 1.554 1.00 94.94 70 GLY A CA 1
ATOM 569 C C . GLY A 1 70 ? -11.135 3.212 0.768 1.00 94.94 70 GLY A C 1
ATOM 570 O O . GLY A 1 70 ? -11.921 2.339 0.413 1.00 94.94 70 GLY A O 1
ATOM 571 N N . LEU A 1 71 ? -9.841 3.192 0.427 1.00 94.94 71 LEU A N 1
ATOM 572 C CA . LEU A 1 71 ? -9.210 2.140 -0.387 1.00 94.94 71 LEU A CA 1
ATOM 573 C C . LEU A 1 71 ? -8.510 1.073 0.452 1.00 94.94 71 LEU A C 1
ATOM 575 O O . LEU A 1 71 ? -8.457 -0.088 0.053 1.00 94.94 71 LEU A O 1
ATOM 579 N N . VAL A 1 72 ? -7.999 1.459 1.617 1.00 94.94 72 VAL A N 1
ATOM 580 C CA . VAL A 1 72 ? -7.340 0.552 2.558 1.00 94.94 72 VAL A CA 1
ATOM 581 C C . VAL A 1 72 ? -7.915 0.735 3.949 1.00 94.94 72 VAL A C 1
ATOM 583 O O . VAL A 1 72 ? -8.500 1.769 4.276 1.00 94.94 72 VAL A O 1
ATOM 586 N N . ASP A 1 73 ? -7.722 -0.275 4.775 1.00 93.50 73 ASP A N 1
ATOM 587 C CA . ASP A 1 73 ? -8.193 -0.314 6.144 1.00 93.50 73 ASP A CA 1
ATOM 588 C C . ASP A 1 73 ? -7.118 -0.969 7.016 1.00 93.50 73 ASP A C 1
ATOM 590 O O . ASP A 1 73 ? -6.556 -1.997 6.651 1.00 93.50 73 ASP A O 1
ATOM 594 N N . PHE A 1 74 ? -6.792 -0.332 8.139 1.00 92.88 74 PHE A N 1
ATOM 595 C CA . PHE A 1 74 ? -5.776 -0.770 9.102 1.00 92.88 74 PHE A CA 1
ATOM 596 C C . PHE A 1 74 ? -5.996 -0.066 10.442 1.00 92.88 74 PHE A C 1
ATOM 598 O O . PHE A 1 74 ? -6.640 0.985 10.479 1.00 92.88 74 PHE A O 1
ATOM 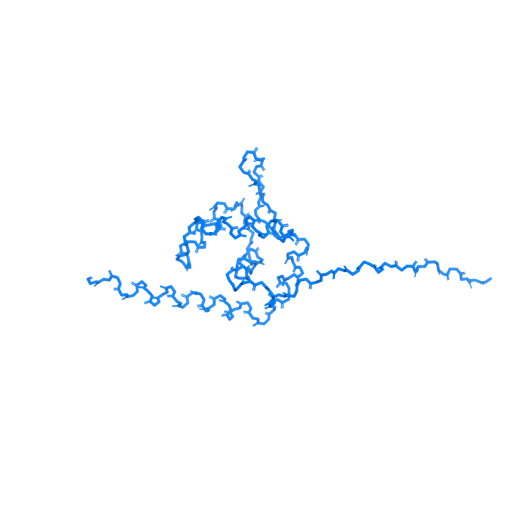605 N N . ALA A 1 75 ? -5.456 -0.603 11.537 1.00 87.81 75 ALA A N 1
ATOM 606 C CA . ALA A 1 75 ? -5.565 0.035 12.852 1.00 87.81 75 ALA A CA 1
ATOM 607 C C . ALA A 1 75 ? -4.777 1.354 12.908 1.00 87.81 75 ALA A C 1
ATOM 609 O O . ALA A 1 75 ? -3.576 1.390 12.634 1.00 87.81 75 ALA A O 1
ATOM 610 N N . ALA A 1 76 ? -5.437 2.444 13.297 1.00 75.31 76 ALA A N 1
ATOM 611 C CA . ALA A 1 76 ? -4.745 3.674 13.666 1.00 75.31 76 ALA A CA 1
ATOM 612 C C . ALA A 1 76 ? -4.061 3.537 15.040 1.00 75.31 76 ALA A C 1
ATOM 614 O O . ALA A 1 76 ? -4.318 2.609 15.809 1.00 75.31 76 ALA A O 1
ATOM 615 N N . LYS A 1 77 ? -3.175 4.483 15.373 1.00 72.94 77 LYS A N 1
ATOM 616 C CA . LYS A 1 77 ? -2.495 4.512 16.675 1.00 72.94 77 LYS A CA 1
ATOM 617 C C . LYS A 1 77 ? -3.536 4.568 17.804 1.00 72.94 77 LYS A C 1
ATOM 619 O O . LYS A 1 77 ? -4.269 5.545 17.902 1.00 72.94 77 LYS A O 1
ATOM 624 N N . GLY A 1 78 ? -3.558 3.542 18.656 1.00 71.62 78 GLY A N 1
ATOM 625 C CA . GLY A 1 78 ? -4.508 3.416 19.770 1.00 71.62 78 GLY A CA 1
ATOM 626 C C . GLY A 1 78 ? -5.742 2.555 19.473 1.00 71.62 78 GLY A C 1
ATOM 627 O O . GLY A 1 78 ? -6.514 2.280 20.387 1.00 71.62 78 GLY A O 1
ATOM 628 N N . GLU A 1 79 ? -5.918 2.086 18.236 1.00 78.75 79 GLU A N 1
ATOM 629 C CA . GLU A 1 79 ? -6.940 1.096 17.885 1.00 78.75 79 GLU A CA 1
ATOM 630 C C . GLU A 1 79 ? -6.420 -0.332 18.125 1.00 78.75 79 GLU A C 1
ATOM 632 O O .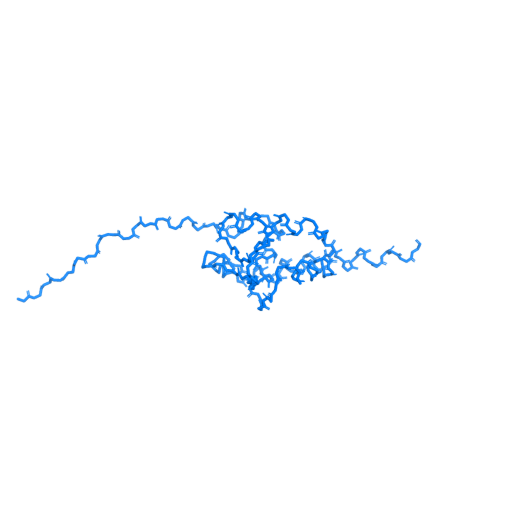 GLU A 1 79 ? -5.215 -0.592 18.070 1.00 78.75 79 GLU A O 1
ATOM 637 N N . LYS A 1 80 ? -7.327 -1.282 18.394 1.00 74.31 80 LYS A N 1
ATOM 638 C CA . LYS A 1 80 ? -6.959 -2.703 18.511 1.00 74.31 80 LYS A CA 1
ATOM 639 C C . LYS A 1 80 ? -6.351 -3.199 17.197 1.00 74.31 80 LYS A C 1
ATOM 641 O O . LYS A 1 80 ? -6.882 -2.902 16.130 1.00 74.31 80 LYS A O 1
ATOM 646 N N . GLY A 1 81 ? -5.264 -3.970 17.315 1.00 76.12 81 GLY A N 1
ATOM 647 C CA . GLY A 1 81 ? -4.475 -4.498 16.202 1.00 76.12 81 GLY A CA 1
ATOM 648 C C . GLY A 1 81 ? -5.350 -5.081 15.097 1.00 76.12 81 GLY A C 1
ATOM 649 O O . GLY A 1 81 ? -6.094 -6.035 15.314 1.00 76.12 81 GLY A O 1
ATOM 650 N N . LYS A 1 82 ? -5.276 -4.458 13.924 1.00 84.06 82 LYS A N 1
ATOM 651 C CA . LYS A 1 82 ? -6.031 -4.814 12.729 1.00 84.06 82 LYS A CA 1
ATOM 652 C C . LYS A 1 82 ? -5.056 -4.866 11.568 1.00 84.06 82 LYS A C 1
ATOM 654 O O . LYS A 1 82 ? -4.321 -3.895 11.361 1.00 84.06 82 LYS A O 1
ATOM 659 N N . ALA A 1 83 ? -5.097 -5.979 10.846 1.00 89.75 83 ALA A N 1
ATOM 660 C CA . ALA A 1 83 ? -4.330 -6.198 9.630 1.00 89.75 83 ALA A CA 1
ATOM 661 C C . ALA A 1 83 ? -4.539 -5.056 8.628 1.00 89.75 83 ALA A C 1
ATOM 663 O O . ALA A 1 83 ? -5.618 -4.446 8.578 1.00 89.75 83 ALA A O 1
ATOM 664 N N . LEU A 1 84 ? -3.499 -4.765 7.849 1.00 93.81 84 LEU A N 1
ATOM 665 C CA . LEU A 1 84 ? -3.612 -3.858 6.717 1.00 93.81 84 LEU A CA 1
ATOM 666 C C . LEU A 1 84 ? -4.230 -4.631 5.558 1.00 93.81 84 LEU A C 1
ATOM 668 O O . LEU A 1 84 ? -3.712 -5.656 5.141 1.00 93.81 84 LEU A O 1
ATOM 672 N N . ARG A 1 85 ? -5.337 -4.124 5.027 1.00 95.25 85 ARG A N 1
ATOM 673 C CA . ARG A 1 85 ? -6.062 -4.790 3.945 1.00 95.25 85 ARG A CA 1
ATOM 674 C C . ARG A 1 85 ? -6.713 -3.796 3.005 1.00 95.25 85 ARG A C 1
ATOM 676 O O . ARG A 1 85 ? -7.043 -2.672 3.393 1.00 95.25 85 ARG A O 1
ATOM 683 N N . LEU A 1 86 ? -6.948 -4.233 1.774 1.00 94.69 86 LEU A N 1
ATOM 6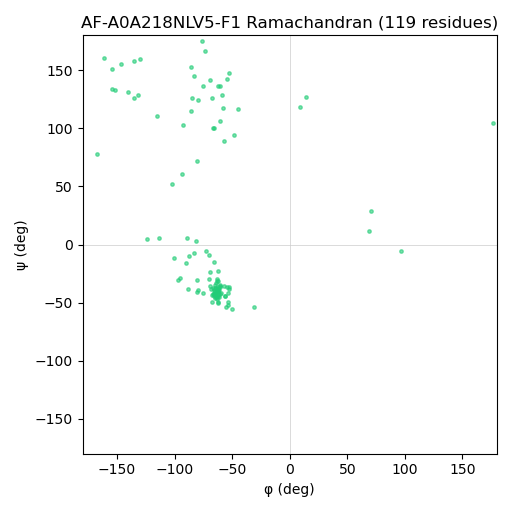84 C CA . LEU A 1 86 ? -7.791 -3.499 0.838 1.00 94.69 86 LEU A CA 1
ATOM 685 C C . LEU A 1 86 ? -9.254 -3.543 1.300 1.00 94.69 86 LEU A C 1
ATOM 687 O O . LEU A 1 86 ? -9.748 -4.566 1.776 1.00 94.69 86 LEU A O 1
ATOM 691 N N . THR A 1 87 ? -9.968 -2.435 1.128 1.00 95.00 87 THR A N 1
ATOM 692 C CA . THR A 1 87 ? -11.436 -2.429 1.214 1.00 95.00 87 THR A CA 1
ATOM 693 C C . THR A 1 87 ? -12.037 -3.027 -0.061 1.00 95.00 87 THR A C 1
ATOM 695 O O . THR A 1 87 ? -11.331 -3.257 -1.042 1.00 95.00 87 THR A O 1
ATOM 698 N N . GLU A 1 88 ? -13.359 -3.196 -0.118 1.00 93.62 88 GLU A N 1
ATOM 699 C CA . GLU A 1 88 ? -14.045 -3.581 -1.362 1.00 93.62 88 GLU A CA 1
ATOM 700 C C . GLU A 1 88 ? -13.706 -2.641 -2.531 1.00 93.62 88 GLU A C 1
ATOM 702 O O . GLU A 1 88 ? -13.411 -3.092 -3.640 1.00 93.62 88 GLU A O 1
ATOM 707 N N . LYS A 1 89 ? -13.657 -1.330 -2.263 1.00 92.56 89 LYS A N 1
ATOM 708 C CA . LYS A 1 89 ? -13.260 -0.314 -3.244 1.00 92.56 89 LYS A CA 1
ATOM 709 C C . LYS A 1 89 ? -11.790 -0.466 -3.646 1.00 92.56 89 LYS A C 1
ATOM 711 O O . LYS A 1 89 ? -11.471 -0.383 -4.829 1.00 92.56 89 LYS A O 1
ATOM 716 N N . GLY A 1 90 ? -10.901 -0.732 -2.687 1.00 93.62 90 GLY A N 1
ATOM 717 C CA . GLY A 1 90 ? -9.490 -1.022 -2.955 1.00 93.62 90 GLY A CA 1
ATOM 718 C C . GLY A 1 90 ? -9.297 -2.255 -3.838 1.00 93.62 90 GLY A C 1
ATOM 719 O O . GLY A 1 90 ? -8.528 -2.206 -4.792 1.00 93.62 90 GLY A O 1
ATOM 720 N N . ILE A 1 91 ? -10.052 -3.328 -3.586 1.00 93.25 91 ILE A N 1
ATOM 721 C CA . ILE A 1 91 ? -10.019 -4.569 -4.374 1.00 93.25 91 ILE A CA 1
ATOM 722 C C . ILE A 1 91 ? -10.459 -4.318 -5.819 1.00 93.25 91 ILE A C 1
ATOM 724 O O . ILE A 1 91 ? -9.856 -4.861 -6.745 1.00 93.25 91 ILE A O 1
ATOM 728 N N . GLN A 1 92 ? -11.491 -3.499 -6.039 1.00 91.69 92 GLN A N 1
ATOM 729 C CA . GLN A 1 92 ? -11.923 -3.132 -7.392 1.00 91.69 92 GLN A CA 1
ATOM 730 C C . GLN A 1 92 ? -10.817 -2.396 -8.156 1.00 91.69 92 GLN A C 1
ATOM 732 O O . GLN A 1 92 ? -10.528 -2.753 -9.299 1.00 91.69 92 GLN A O 1
ATOM 737 N N . ILE A 1 93 ? -10.149 -1.433 -7.512 1.00 91.50 93 ILE A N 1
ATOM 738 C CA . ILE A 1 93 ? -9.002 -0.736 -8.111 1.00 91.50 93 ILE A CA 1
ATOM 739 C C . ILE A 1 93 ? -7.857 -1.716 -8.381 1.00 91.50 93 ILE A C 1
ATOM 741 O O . ILE A 1 93 ? -7.325 -1.745 -9.488 1.00 91.50 93 ILE A O 1
ATOM 745 N N . TYR A 1 94 ? -7.519 -2.561 -7.406 1.00 92.44 94 TYR A N 1
ATOM 746 C CA . TYR A 1 94 ? -6.459 -3.558 -7.522 1.00 92.44 94 TYR A CA 1
ATOM 747 C C . TYR A 1 94 ? -6.663 -4.504 -8.714 1.00 92.44 94 TYR A C 1
ATOM 749 O O . TYR A 1 94 ? -5.731 -4.779 -9.477 1.00 92.44 94 TYR A O 1
ATOM 757 N N . LYS A 1 95 ? -7.897 -4.982 -8.912 1.00 89.88 95 LYS A N 1
ATOM 758 C CA . LYS A 1 95 ? -8.272 -5.817 -10.063 1.00 89.88 95 LYS A CA 1
ATOM 759 C C . LYS A 1 95 ? -8.108 -5.074 -11.392 1.00 89.88 95 LYS A C 1
ATOM 761 O O . LYS A 1 95 ? -7.740 -5.697 -12.386 1.00 89.88 95 LYS A O 1
ATOM 766 N N . GLY A 1 96 ? -8.303 -3.757 -11.394 1.00 88.62 96 GLY A N 1
ATOM 767 C CA . GLY A 1 96 ? -8.092 -2.897 -12.557 1.00 88.62 96 GLY A CA 1
ATOM 768 C C . GLY A 1 96 ? -6.647 -2.861 -13.069 1.00 88.62 96 GLY A C 1
ATOM 769 O O . GLY A 1 96 ? -6.445 -2.617 -14.252 1.00 88.62 96 GLY A O 1
ATOM 770 N N . PHE A 1 97 ? -5.645 -3.181 -12.241 1.00 86.31 97 PHE A N 1
ATOM 771 C CA . PHE A 1 97 ? -4.231 -3.166 -12.650 1.00 86.31 97 PHE A CA 1
ATOM 772 C C . PHE A 1 97 ? -3.761 -4.413 -13.420 1.00 86.31 97 PHE A C 1
ATOM 774 O O . PHE A 1 97 ? -2.577 -4.507 -13.715 1.00 86.31 97 PHE A O 1
ATOM 781 N N . SER A 1 98 ? -4.637 -5.381 -13.722 1.00 77.69 98 SER A N 1
ATOM 782 C CA . SER A 1 98 ? -4.307 -6.749 -14.187 1.00 77.69 98 SER A CA 1
ATOM 783 C C . SER A 1 98 ? -3.018 -6.931 -15.018 1.00 77.69 98 SER A C 1
ATOM 785 O O . SER A 1 98 ? -2.178 -7.734 -14.621 1.00 77.69 98 SER A O 1
ATOM 787 N N . ALA A 1 99 ? -2.826 -6.192 -16.115 1.00 77.38 99 ALA A N 1
ATOM 788 C CA . ALA A 1 99 ? -1.645 -6.314 -16.980 1.00 77.38 99 ALA A CA 1
ATOM 789 C C . ALA A 1 99 ? -0.464 -5.399 -16.590 1.00 77.38 99 ALA A C 1
ATOM 791 O O . ALA A 1 99 ? 0.663 -5.610 -17.035 1.00 77.38 99 ALA A O 1
ATOM 792 N N . GLU A 1 100 ? -0.697 -4.382 -15.764 1.00 84.38 100 GLU A N 1
ATOM 793 C CA . GLU A 1 100 ? 0.278 -3.331 -15.453 1.00 84.38 100 GLU A CA 1
ATOM 794 C C . GLU A 1 100 ? 0.980 -3.523 -14.106 1.00 84.38 100 GLU A C 1
ATOM 796 O O . GLU A 1 100 ? 1.997 -2.873 -13.866 1.00 84.38 100 GLU A O 1
ATOM 801 N N . LYS A 1 101 ? 0.505 -4.443 -13.251 1.00 88.12 101 LYS A N 1
ATOM 802 C CA . LYS A 1 101 ? 1.075 -4.679 -11.909 1.00 88.12 101 LYS A CA 1
ATOM 803 C C . LYS A 1 101 ? 2.589 -4.866 -11.945 1.00 88.12 101 LYS A C 1
ATOM 805 O O . LYS A 1 101 ? 3.321 -4.109 -11.317 1.00 88.12 101 LYS A O 1
ATOM 810 N N . MET A 1 102 ? 3.050 -5.825 -12.750 1.00 86.75 102 MET A N 1
ATOM 811 C CA . MET A 1 102 ? 4.476 -6.145 -12.871 1.00 86.75 102 MET A CA 1
ATOM 812 C C . MET A 1 102 ? 5.271 -4.983 -13.465 1.00 86.75 102 MET A C 1
ATOM 814 O O . MET A 1 102 ? 6.404 -4.745 -13.068 1.00 86.75 102 MET A O 1
ATOM 818 N N . LYS A 1 103 ? 4.677 -4.221 -14.390 1.00 89.12 103 LYS A N 1
ATOM 819 C CA . LYS A 1 103 ? 5.328 -3.051 -14.985 1.00 89.12 103 LYS A CA 1
ATOM 820 C C . LYS A 1 103 ? 5.561 -1.957 -13.942 1.00 89.12 103 LYS A C 1
ATOM 822 O O . LYS A 1 103 ? 6.634 -1.360 -13.931 1.00 89.12 103 LYS A O 1
ATOM 827 N N . ILE A 1 104 ? 4.577 -1.704 -13.080 1.00 89.75 104 ILE A N 1
ATOM 828 C CA . ILE A 1 104 ? 4.678 -0.714 -12.002 1.00 89.75 104 ILE A CA 1
ATOM 829 C C . ILE A 1 104 ? 5.705 -1.175 -10.964 1.00 89.75 104 ILE A C 1
ATOM 831 O O . ILE A 1 104 ? 6.612 -0.408 -10.658 1.00 89.75 104 ILE A O 1
ATOM 835 N N . ILE A 1 105 ? 5.626 -2.424 -10.494 1.00 90.38 105 ILE A N 1
ATOM 836 C CA . ILE A 1 105 ? 6.589 -2.994 -9.535 1.00 90.38 105 ILE A CA 1
ATOM 837 C C . ILE A 1 105 ? 8.018 -2.888 -10.075 1.00 90.38 105 ILE A C 1
ATOM 839 O O . ILE A 1 105 ? 8.874 -2.271 -9.444 1.00 90.38 105 ILE A O 1
ATOM 843 N N . ASN A 1 106 ? 8.261 -3.397 -11.287 1.00 87.94 106 ASN A N 1
ATOM 844 C CA . ASN A 1 106 ? 9.594 -3.397 -11.890 1.00 87.94 106 ASN A CA 1
ATOM 845 C C . ASN A 1 106 ? 10.147 -1.981 -12.071 1.00 87.94 106 ASN A C 1
ATOM 847 O O . ASN A 1 106 ? 11.336 -1.769 -11.866 1.00 87.94 106 ASN A O 1
ATOM 851 N N . LYS A 1 107 ? 9.295 -1.004 -12.410 1.00 89.44 107 LYS A N 1
ATOM 852 C CA . LYS A 1 107 ? 9.699 0.402 -12.557 1.00 89.44 107 LYS A CA 1
ATOM 853 C C . LYS A 1 107 ? 10.259 0.992 -11.259 1.00 89.44 107 LYS A C 1
ATOM 855 O O . LYS A 1 107 ? 11.124 1.863 -11.326 1.00 89.44 107 LYS A O 1
ATOM 860 N N . PHE A 1 108 ? 9.736 0.589 -10.104 1.00 88.12 108 PHE A N 1
ATOM 861 C CA . PHE A 1 108 ? 10.220 1.072 -8.810 1.00 88.12 108 PHE A CA 1
ATOM 862 C C . PHE A 1 108 ? 11.374 0.224 -8.276 1.00 88.12 108 PHE A C 1
ATOM 864 O O . PHE A 1 108 ? 12.334 0.792 -7.767 1.00 88.12 108 PHE A O 1
ATOM 871 N N . ALA A 1 109 ? 11.330 -1.096 -8.465 1.00 83.75 109 ALA A N 1
ATOM 872 C CA . ALA A 1 109 ? 12.416 -1.987 -8.067 1.00 83.75 109 ALA A CA 1
ATOM 873 C C . ALA A 1 109 ? 13.724 -1.686 -8.823 1.00 83.75 109 ALA A C 1
ATOM 875 O O . ALA A 1 109 ? 14.784 -1.623 -8.208 1.00 83.75 109 ALA A O 1
ATOM 876 N N . SER A 1 110 ? 13.664 -1.433 -10.138 1.00 76.69 110 SER A N 1
ATOM 877 C CA . SER A 1 110 ? 14.866 -1.148 -10.937 1.00 76.69 110 SER A CA 1
ATOM 878 C C . SER A 1 110 ? 15.558 0.145 -10.509 1.00 76.69 110 SER A C 1
ATOM 880 O O . SER A 1 110 ? 16.777 0.199 -10.454 1.00 76.69 110 SER A O 1
ATOM 882 N N . LYS A 1 111 ? 14.781 1.176 -10.151 1.00 69.44 111 LYS A N 1
ATOM 883 C CA . LYS A 1 111 ? 15.328 2.458 -9.686 1.00 69.44 111 LYS A CA 1
ATOM 884 C C . LYS A 1 111 ? 16.130 2.322 -8.398 1.00 69.44 111 LYS A C 1
ATOM 886 O O . LYS A 1 111 ? 17.118 3.020 -8.239 1.00 69.44 111 LYS A O 1
ATOM 891 N N . PHE A 1 112 ? 15.693 1.450 -7.496 1.00 66.88 112 PHE A N 1
ATOM 892 C CA . PHE A 1 112 ? 16.370 1.263 -6.220 1.00 66.88 112 PHE A CA 1
ATOM 893 C C . PHE A 1 112 ? 17.668 0.454 -6.377 1.00 66.88 112 PHE A C 1
ATOM 895 O O . PHE A 1 112 ? 18.698 0.834 -5.831 1.00 66.88 112 PHE A O 1
ATOM 902 N N . ILE A 1 113 ? 17.649 -0.601 -7.202 1.00 62.91 113 ILE A N 1
ATOM 903 C CA . ILE A 1 113 ? 18.841 -1.422 -7.487 1.00 62.91 113 ILE A CA 1
ATOM 904 C C . ILE A 1 113 ? 19.952 -0.592 -8.157 1.00 62.91 113 ILE A C 1
ATOM 906 O O . ILE A 1 113 ? 21.133 -0.769 -7.847 1.00 62.91 113 ILE A O 1
ATOM 910 N N . ASP A 1 114 ? 19.580 0.328 -9.050 1.00 59.78 114 ASP A N 1
ATOM 911 C CA . ASP A 1 114 ? 20.542 1.203 -9.722 1.00 59.78 114 ASP A CA 1
ATOM 912 C C . ASP A 1 114 ? 21.165 2.241 -8.765 1.00 59.78 114 ASP A C 1
ATOM 914 O O . ASP A 1 114 ? 22.314 2.620 -8.965 1.00 59.78 114 ASP A O 1
ATOM 918 N N . GLU A 1 115 ? 20.460 2.688 -7.717 1.00 57.88 115 GLU A N 1
ATOM 919 C CA . GLU A 1 115 ? 20.964 3.695 -6.764 1.00 57.88 115 GLU A CA 1
ATOM 920 C C . GLU A 1 115 ? 21.923 3.106 -5.711 1.00 57.88 115 GLU A C 1
ATOM 922 O O . GLU A 1 115 ? 22.957 3.716 -5.426 1.00 57.88 115 GLU A O 1
ATOM 927 N N . ASP A 1 116 ? 21.657 1.901 -5.192 1.00 57.22 116 ASP A N 1
ATOM 928 C CA . ASP A 1 116 ? 22.544 1.238 -4.215 1.00 57.22 116 ASP A CA 1
ATOM 929 C C . ASP A 1 116 ? 23.882 0.788 -4.832 1.00 57.22 116 ASP A C 1
ATOM 931 O O . ASP A 1 116 ? 24.900 0.703 -4.143 1.00 57.22 116 ASP A O 1
ATOM 935 N N . SER A 1 117 ? 23.923 0.576 -6.152 1.00 56.44 117 SER A N 1
ATOM 936 C CA . SER A 1 117 ? 25.135 0.153 -6.871 1.00 56.44 117 SER A CA 1
ATOM 937 C C . SER A 1 117 ? 26.222 1.240 -6.963 1.00 56.44 117 SER A C 1
ATOM 939 O O . SER A 1 117 ? 27.343 0.944 -7.377 1.00 56.44 117 SER A O 1
ATOM 941 N N . TYR A 1 118 ? 25.930 2.489 -6.574 1.00 53.28 118 TYR A N 1
ATOM 942 C CA . TYR A 1 118 ? 26.883 3.611 -6.609 1.00 53.28 118 TYR A CA 1
ATOM 943 C C . TYR A 1 118 ? 27.282 4.150 -5.225 1.00 53.28 118 TYR A C 1
ATOM 945 O O . TYR A 1 118 ? 28.014 5.136 -5.158 1.00 53.28 118 TYR A O 1
ATOM 953 N N . SER A 1 119 ? 26.854 3.520 -4.123 1.00 52.97 119 SER A N 1
ATOM 954 C CA . SER A 1 119 ? 27.169 3.991 -2.761 1.00 52.97 119 SER A CA 1
ATOM 955 C C . SER A 1 119 ? 28.481 3.434 -2.171 1.00 52.97 119 SER A C 1
ATOM 957 O O . SER A 1 119 ? 28.782 3.706 -1.007 1.00 52.97 119 SER A O 1
ATOM 959 N N . GLU A 1 120 ? 29.281 2.687 -2.938 1.00 49.78 120 GLU A N 1
ATOM 960 C CA . GLU A 1 120 ? 30.605 2.191 -2.518 1.00 49.78 120 GLU A CA 1
ATOM 961 C C . GLU A 1 120 ? 31.775 3.006 -3.109 1.00 49.78 120 GLU A C 1
ATOM 963 O O . GLU A 1 120 ? 32.692 2.430 -3.692 1.00 49.78 120 GLU A O 1
ATOM 968 N N . TYR A 1 121 ? 31.775 4.338 -2.967 1.00 44.72 121 TYR A N 1
ATOM 969 C CA . TYR A 1 121 ? 32.970 5.163 -3.227 1.00 44.72 121 TYR A CA 1
ATOM 970 C C . TYR A 1 121 ? 33.103 6.343 -2.263 1.00 44.72 121 TYR A C 1
ATOM 972 O O . TYR A 1 121 ? 32.127 7.112 -2.117 1.00 44.72 121 TYR A O 1
#

Radius of gyration: 18.67 Å; Cα contacts (8 Å, |Δi|>4): 106; chains: 1; bounding box: 84×26×37 Å

Sequence (121 aa):
MRRMVSSLEFDKEVLVVQPSKLPEKEQLTIIEIGLDDIDSASSFVSYLSEMYGFPKSSMWYDLRRLKEKGLVDFAAKGEKGKALRLTEKGIQIYKGFSAEKMKIINKFASKFIDEDSYSEY

Mean predicted aligned error: 10.06 Å

InterPro domains:
  IPR036388 Winged helix-like DNA-binding domain superfamily [G3DSA:1.10.10.10] (20-110)
  IPR036390 Winged helix DNA-binding domain superfamily [SSF46785] (44-99)

Solvent-accessible surface area (backbone atoms only — not comparable to full-atom values): 7287 Å² total; per-residue (Å²): 135,91,78,86,80,94,88,85,79,87,83,67,83,74,81,71,67,56,56,86,77,49,56,70,71,59,45,45,53,47,47,55,50,72,74,49,90,37,79,33,57,67,61,51,32,50,48,47,26,71,64,46,67,42,57,52,71,58,46,53,50,50,52,51,52,36,36,76,72,50,27,34,46,56,49,55,96,90,50,74,93,35,46,33,38,60,32,77,60,23,47,56,34,46,62,66,38,72,88,48,50,65,58,53,49,50,62,45,42,52,58,37,59,61,55,64,75,66,72,87,121

Nearest PDB structures (foldseek):
  3fm5-assembly3_D  TM=6.303E-01  e=1.388E-02  Rhodococcus jostii RHA1
  3fm5-assembly3_B  TM=6.607E-01  e=1.388E-02  Rhodococcus jostii RHA1
  5x7z-assembly1_A-2  TM=6.766E-01  e=2.534E-02  Mycobacterium tuberculosis H37Rv
  4rgu-assembly1_A-2  TM=5.997E-01  e=2.496E-01  Acinetobacter baylyi ADP1
  1sd4-assembly1_B  TM=5.888E-01  e=8.835E-01  Staphylococcus aureus